Protein AF-A0AAW2KG41-F1 (afdb_monomer_lite)

Secondary structure (DSSP, 8-state):
-----PPPPP-TTHHHHHHHHHHHHHHHHHHHHHHHHHHHHS---PPEEEEEEEEEEEEEEETTEEEEEEEEEEEEE--SSS-EEE--EEEEEEETTEEEEEEEE--EEE-TT-EEEEEEEEEEEEEESS-------------

Organism: NCBI:txid2727405

pLDDT: mean 85.64, std 14.44, range [46.31, 98.25]

Structure (mmCIF, N/CA/C/O backbone):
data_AF-A0AAW2KG41-F1
#
_entry.id   AF-A0AAW2KG41-F1
#
loop_
_atom_site.group_PDB
_atom_site.id
_atom_site.type_symbol
_atom_site.label_atom_id
_atom_site.label_alt_id
_atom_site.label_comp_id
_atom_site.label_asym_id
_atom_site.label_entity_id
_atom_site.label_seq_id
_atom_site.pdbx_PDB_ins_code
_atom_site.Cartn_x
_atom_site.Cartn_y
_atom_site.Cartn_z
_atom_site.occupancy
_atom_site.B_iso_or_equiv
_atom_site.auth_seq_id
_atom_site.auth_comp_id
_atom_site.auth_asym_id
_atom_site.auth_atom_id
_atom_site.pdbx_PDB_model_num
ATOM 1 N N . MET A 1 1 ? -53.514 10.999 82.046 1.00 46.31 1 MET A N 1
ATOM 2 C CA . MET A 1 1 ? -52.324 10.253 81.576 1.00 46.31 1 MET A CA 1
ATOM 3 C C . MET A 1 1 ? -52.419 10.111 80.059 1.00 46.31 1 MET A C 1
ATOM 5 O O . MET A 1 1 ? -53.256 9.351 79.601 1.00 46.31 1 MET A O 1
ATOM 9 N N . GLY A 1 2 ? -51.645 10.858 79.272 1.00 49.00 2 GLY A N 1
ATOM 10 C CA . GLY A 1 2 ? -51.648 10.724 77.810 1.00 49.00 2 GLY A CA 1
ATOM 11 C C . GLY A 1 2 ? -50.255 11.006 77.266 1.00 49.00 2 GLY A C 1
ATOM 12 O O . GLY A 1 2 ? -49.802 12.142 77.330 1.00 49.00 2 GLY A O 1
ATOM 13 N N . LYS A 1 3 ? -49.549 9.968 76.805 1.00 49.34 3 LYS A N 1
ATOM 14 C CA . LYS A 1 3 ? -48.240 10.106 76.153 1.00 49.34 3 LYS A CA 1
ATOM 15 C C . LYS A 1 3 ? -48.464 10.183 74.646 1.00 49.34 3 LYS A C 1
ATOM 17 O O . LYS A 1 3 ? -48.954 9.233 74.044 1.00 49.34 3 LYS A O 1
ATOM 22 N N . SER A 1 4 ? -48.121 11.319 74.054 1.00 51.41 4 SER A N 1
ATOM 23 C CA . SER A 1 4 ? -48.089 11.518 72.610 1.00 51.41 4 SER A CA 1
ATOM 24 C C . SER A 1 4 ? -46.875 10.801 72.014 1.00 51.41 4 SER A C 1
ATOM 26 O O . SER A 1 4 ? -45.728 11.066 72.373 1.00 51.41 4 SER A O 1
ATOM 28 N N . HIS A 1 5 ? -47.126 9.872 71.092 1.00 58.38 5 HIS A N 1
ATOM 29 C CA . HIS A 1 5 ? -46.087 9.246 70.280 1.00 58.38 5 HIS A CA 1
ATOM 30 C C . HIS A 1 5 ? -45.866 10.075 69.013 1.00 58.38 5 HIS A C 1
ATOM 32 O O . HIS A 1 5 ? -46.739 10.153 68.152 1.00 58.38 5 HIS A O 1
ATOM 38 N N . HIS A 1 6 ? -44.685 10.679 68.884 1.00 63.56 6 HIS A N 1
ATOM 39 C CA . HIS A 1 6 ? -44.243 11.252 67.615 1.00 63.56 6 HIS A CA 1
ATOM 40 C C . HIS A 1 6 ? -43.699 10.151 66.693 1.00 63.56 6 HIS A C 1
ATOM 42 O O . HIS A 1 6 ? -42.845 9.369 67.125 1.00 63.56 6 HIS A O 1
ATOM 48 N N . PRO A 1 7 ? -44.123 10.092 65.416 1.00 61.81 7 PRO A N 1
ATOM 49 C CA . PRO A 1 7 ? -43.549 9.161 64.461 1.00 61.81 7 PRO A CA 1
ATOM 50 C C . PRO A 1 7 ? -42.164 9.669 64.043 1.00 61.81 7 PRO A C 1
ATOM 52 O O . PRO A 1 7 ? -42.008 10.802 63.583 1.00 61.81 7 PRO A O 1
ATOM 55 N N . ARG A 1 8 ? -41.132 8.833 64.196 1.00 59.84 8 ARG A N 1
ATOM 56 C CA . ARG A 1 8 ? -39.812 9.113 63.619 1.00 59.84 8 ARG A CA 1
ATOM 57 C C . ARG A 1 8 ? -39.909 8.985 62.100 1.00 59.84 8 ARG A C 1
ATOM 59 O O . ARG A 1 8 ? -40.177 7.905 61.583 1.00 59.84 8 ARG A O 1
ATOM 66 N N . LYS A 1 9 ? -39.677 10.092 61.392 1.00 57.34 9 LYS A N 1
ATOM 67 C CA . LYS A 1 9 ? -39.534 10.114 59.931 1.00 57.34 9 LYS A CA 1
ATOM 68 C C . LYS A 1 9 ? -38.325 9.249 59.530 1.00 57.34 9 LYS A C 1
ATOM 70 O O . LYS A 1 9 ? -37.249 9.453 60.096 1.00 57.34 9 LYS A O 1
ATOM 75 N N . PRO A 1 10 ? -38.462 8.305 58.583 1.00 60.53 10 PRO A N 1
ATOM 76 C CA . PRO A 1 10 ? -37.326 7.523 58.115 1.00 60.53 10 PRO A CA 1
ATOM 77 C C . PRO A 1 10 ? -36.366 8.415 57.307 1.00 60.53 10 PRO A C 1
ATOM 79 O O . PRO A 1 10 ? -36.809 9.369 56.662 1.00 60.53 10 PRO A O 1
ATOM 82 N N . PRO A 1 11 ? -35.052 8.137 57.324 1.00 57.38 11 PRO A N 1
ATOM 83 C CA . PRO A 1 11 ? -34.072 8.934 56.599 1.00 57.38 11 PRO A CA 1
ATOM 84 C C . PRO A 1 11 ? -34.164 8.641 55.094 1.00 57.38 11 PRO A C 1
ATOM 86 O O . PRO A 1 11 ? -33.618 7.660 54.598 1.00 57.38 11 PRO A O 1
ATOM 89 N N . THR A 1 12 ? -34.837 9.511 54.347 1.00 56.28 12 THR A N 1
ATOM 90 C CA . THR A 1 12 ? -35.101 9.374 52.900 1.00 56.28 12 THR A CA 1
ATOM 91 C C . THR A 1 12 ? -33.956 9.839 51.980 1.00 56.28 12 THR A C 1
ATOM 93 O O . THR A 1 12 ? -34.154 10.007 50.781 1.00 56.28 12 THR A O 1
ATOM 96 N N . GLY A 1 13 ? -32.741 10.047 52.505 1.00 56.16 13 GLY A N 1
ATOM 97 C CA . GLY A 1 13 ? -31.627 10.651 51.750 1.00 56.16 13 GLY A CA 1
ATOM 98 C C . GLY A 1 13 ? -30.520 9.703 51.266 1.00 56.16 13 GLY A C 1
ATOM 99 O O . GLY A 1 13 ? -29.754 10.070 50.382 1.00 56.16 13 GLY A O 1
ATOM 100 N N . ARG A 1 14 ? -30.398 8.490 51.825 1.00 59.25 14 ARG A N 1
ATOM 101 C CA . ARG A 1 14 ? -29.221 7.615 51.607 1.00 59.25 14 ARG A CA 1
ATOM 102 C C . ARG A 1 14 ? -29.334 6.669 50.405 1.00 59.25 14 ARG A C 1
ATOM 104 O O . ARG A 1 14 ? -28.328 6.375 49.768 1.00 59.25 14 ARG A O 1
ATOM 111 N N . THR A 1 15 ? -30.539 6.200 50.088 1.00 62.19 15 THR A N 1
ATOM 112 C CA . THR A 1 15 ? -30.786 5.223 49.011 1.00 62.19 15 THR A CA 1
ATOM 113 C C . THR A 1 15 ? -30.651 5.838 47.620 1.00 62.19 15 THR A C 1
ATOM 115 O O . THR A 1 15 ? -30.090 5.206 46.730 1.00 62.19 15 THR A O 1
ATOM 118 N N . ASN A 1 16 ? -31.077 7.093 47.450 1.00 69.31 16 ASN A N 1
ATOM 119 C CA . ASN A 1 16 ? -30.930 7.828 46.192 1.00 69.31 16 ASN A CA 1
ATOM 120 C C . ASN A 1 16 ? -29.452 8.052 45.834 1.00 69.31 16 ASN A C 1
ATOM 122 O O . ASN A 1 16 ? -29.052 7.804 44.703 1.00 69.31 16 ASN A O 1
ATOM 126 N N . LEU A 1 17 ? -28.614 8.423 46.811 1.00 76.12 17 LEU A N 1
ATOM 127 C CA . LEU A 1 17 ? -27.176 8.607 46.589 1.00 76.12 17 LEU A CA 1
ATOM 128 C C . LEU A 1 17 ? -26.477 7.284 46.232 1.00 76.12 17 LEU A C 1
ATOM 130 O O . LEU A 1 17 ? -25.681 7.243 45.298 1.00 76.12 17 LEU A O 1
ATOM 134 N N . ALA A 1 18 ? -26.808 6.195 46.933 1.00 81.25 18 ALA A N 1
ATOM 135 C CA . ALA A 1 18 ? -26.262 4.871 46.637 1.00 81.25 18 ALA A CA 1
ATOM 136 C C . ALA A 1 18 ? -26.669 4.381 45.235 1.00 81.25 18 ALA A C 1
ATOM 138 O O . ALA A 1 18 ? -25.824 3.889 44.490 1.00 81.25 18 ALA A O 1
ATOM 139 N N . SER A 1 19 ? -27.931 4.583 44.842 1.00 87.75 19 SER A N 1
ATOM 140 C CA . SER A 1 19 ? -28.415 4.253 43.496 1.00 87.75 19 SER A CA 1
ATOM 141 C C . SER A 1 19 ? -27.692 5.054 42.409 1.00 87.75 19 SER A C 1
ATOM 143 O O . SER A 1 19 ? -27.325 4.493 41.378 1.00 87.75 19 SER A O 1
ATOM 145 N N . CYS A 1 20 ? -27.435 6.346 42.638 1.00 89.06 20 CYS A N 1
ATOM 146 C CA . CYS A 1 20 ? -26.689 7.189 41.701 1.00 89.06 20 CYS A CA 1
ATOM 147 C C . CYS A 1 20 ? -25.236 6.725 41.528 1.00 89.06 20 CYS A C 1
ATOM 149 O O . CYS A 1 20 ? -24.728 6.705 40.407 1.00 89.06 20 CYS A O 1
ATOM 151 N N . ILE A 1 21 ? -24.572 6.318 42.614 1.00 92.50 21 ILE A N 1
ATOM 152 C CA . ILE A 1 21 ? -23.199 5.799 42.555 1.00 92.50 21 ILE A CA 1
ATOM 153 C C . ILE A 1 21 ? -23.161 4.502 41.740 1.00 92.50 21 ILE A C 1
ATOM 155 O O . ILE A 1 21 ? -22.347 4.387 40.826 1.00 92.50 21 ILE A O 1
ATOM 159 N N . VAL A 1 22 ? -24.071 3.559 42.006 1.00 94.69 22 VAL A N 1
ATOM 160 C CA . VAL A 1 22 ? -24.141 2.284 41.267 1.00 94.69 22 VAL A CA 1
ATOM 161 C C . VAL A 1 22 ? -24.410 2.519 39.778 1.00 94.69 22 VAL A C 1
ATOM 163 O O . VAL A 1 22 ? -23.717 1.950 38.936 1.00 94.69 22 VAL A O 1
ATOM 166 N N . ALA A 1 23 ? -25.357 3.401 39.442 1.00 94.56 23 ALA A N 1
ATOM 167 C CA . ALA A 1 23 ? -25.651 3.753 38.054 1.00 94.56 23 ALA A CA 1
ATOM 168 C C . ALA A 1 23 ? -24.440 4.388 37.350 1.00 94.56 23 ALA A C 1
ATOM 170 O 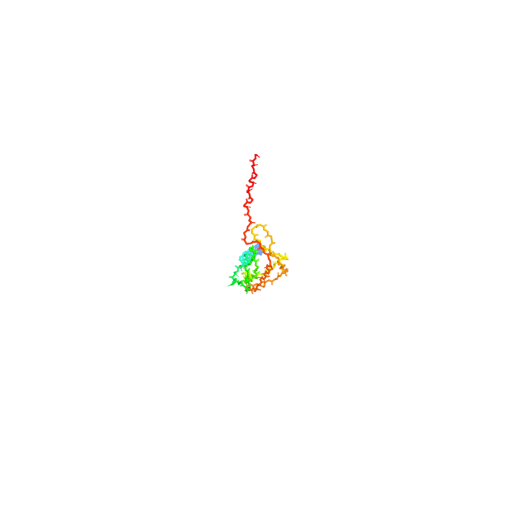O . ALA A 1 23 ? -24.128 4.037 36.213 1.00 94.56 23 ALA A O 1
ATOM 171 N N . THR A 1 24 ? -23.719 5.275 38.039 1.00 95.62 24 THR A N 1
ATOM 172 C CA . THR A 1 24 ? -22.516 5.920 37.496 1.00 95.62 24 THR A CA 1
ATOM 173 C C . THR A 1 24 ? -21.414 4.896 37.233 1.00 95.62 24 THR A C 1
ATOM 175 O O . THR A 1 24 ? -20.847 4.879 36.143 1.00 95.62 24 THR A O 1
ATOM 178 N N . VAL A 1 25 ? -21.137 4.001 38.187 1.00 96.56 25 VAL A N 1
ATOM 179 C CA . VAL A 1 25 ? -20.132 2.937 38.020 1.00 96.56 25 VAL A CA 1
ATOM 180 C C . VAL A 1 25 ? -20.489 2.029 36.843 1.00 96.56 25 VAL A C 1
ATOM 182 O O . VAL A 1 25 ? -19.620 1.709 36.034 1.00 96.56 25 VAL A O 1
ATOM 185 N N . PHE A 1 26 ? -21.764 1.661 36.703 1.00 97.00 26 PHE A N 1
ATOM 186 C CA . PHE A 1 26 ? -22.227 0.838 35.589 1.00 97.00 26 PHE A CA 1
ATOM 187 C C . PHE A 1 26 ? -22.036 1.529 34.229 1.00 97.00 26 PHE A C 1
ATOM 189 O O . PHE A 1 26 ? -21.516 0.917 33.297 1.00 97.00 26 PHE A O 1
ATOM 196 N N . LEU A 1 27 ? -22.386 2.815 34.114 1.00 97.69 27 LEU A N 1
ATOM 197 C CA . LEU A 1 27 ? -22.179 3.576 32.877 1.00 97.69 27 LEU A CA 1
ATOM 198 C C . LEU A 1 27 ? -20.693 3.737 32.539 1.00 97.69 27 LEU A C 1
ATOM 200 O O . LEU A 1 27 ? -20.313 3.574 31.380 1.00 97.69 27 LEU A O 1
ATOM 204 N N . VAL A 1 28 ? -19.845 3.998 33.538 1.00 97.94 28 VAL A N 1
ATOM 205 C CA . VAL A 1 28 ? -18.386 4.064 33.353 1.00 97.94 28 VAL A CA 1
ATOM 206 C C . VAL A 1 28 ? -17.844 2.722 32.865 1.00 97.94 28 VAL A C 1
ATOM 208 O O . VAL A 1 28 ? -17.047 2.688 31.931 1.00 97.94 28 VAL A O 1
ATOM 211 N N . PHE A 1 29 ? -18.305 1.611 33.438 1.00 98.00 29 PHE A N 1
ATOM 212 C CA . PHE A 1 29 ? -17.912 0.274 33.003 1.00 98.00 29 PHE A CA 1
ATOM 213 C C . PHE A 1 29 ? -18.296 -0.001 31.540 1.00 98.00 29 PHE A C 1
ATOM 215 O O . PHE A 1 29 ? -17.453 -0.449 30.761 1.00 98.00 29 PHE A O 1
ATOM 222 N N . LEU A 1 30 ? -19.528 0.333 31.134 1.00 98.25 30 LEU A N 1
ATOM 223 C CA . LEU A 1 30 ? -19.961 0.209 29.736 1.00 98.25 30 LEU A CA 1
ATOM 224 C C . LEU A 1 30 ? -19.128 1.078 28.792 1.00 98.25 30 LEU A C 1
ATOM 226 O O . LEU A 1 30 ? -18.758 0.628 27.707 1.00 98.25 30 LEU A O 1
ATOM 230 N N . LEU A 1 31 ? -18.799 2.301 29.209 1.00 98.25 31 LEU A N 1
ATOM 231 C CA . LEU A 1 31 ? -17.960 3.207 28.433 1.00 98.25 31 LEU A CA 1
ATOM 232 C C . LEU A 1 31 ? -16.544 2.642 28.260 1.00 98.25 31 LEU A C 1
ATOM 234 O O . LEU A 1 31 ? -16.022 2.652 27.148 1.00 98.25 31 LEU A O 1
ATOM 238 N N . ILE A 1 32 ? -15.946 2.086 29.318 1.00 98.25 32 ILE A N 1
ATOM 239 C CA . ILE A 1 32 ? -14.631 1.431 29.245 1.00 98.25 32 ILE A CA 1
ATOM 240 C C . ILE A 1 32 ? -14.670 0.249 28.270 1.00 98.25 32 ILE A C 1
ATOM 242 O O . ILE A 1 32 ? -13.794 0.145 27.411 1.00 98.25 32 ILE A O 1
ATOM 246 N N . ILE A 1 33 ? -15.691 -0.611 28.346 1.00 98.19 33 ILE A N 1
ATOM 247 C CA . ILE A 1 33 ? -15.852 -1.727 27.400 1.00 98.19 33 ILE A CA 1
ATOM 248 C C . ILE A 1 33 ? -15.971 -1.204 25.968 1.00 98.19 33 ILE A C 1
ATOM 250 O O . ILE A 1 33 ? -15.277 -1.700 25.080 1.00 98.19 33 ILE A O 1
ATOM 254 N N . ALA A 1 34 ? -16.813 -0.196 25.736 1.00 97.81 34 ALA A N 1
ATOM 255 C CA . ALA A 1 34 ? -16.998 0.389 24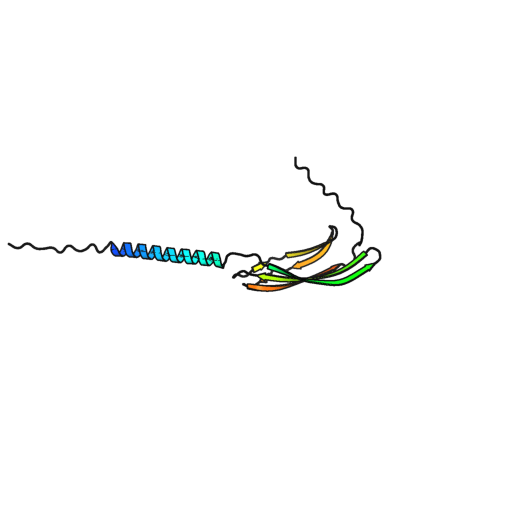.414 1.00 97.81 34 ALA A CA 1
ATOM 256 C C . ALA A 1 34 ? -15.682 0.949 23.852 1.00 97.81 34 ALA A C 1
ATOM 258 O O . ALA A 1 34 ? -15.372 0.714 22.684 1.00 97.81 34 ALA A O 1
ATOM 259 N N . LEU A 1 35 ? -14.872 1.615 24.682 1.00 97.62 35 LEU A N 1
ATOM 260 C CA . LEU A 1 35 ? -13.547 2.100 24.292 1.00 97.62 35 LEU A CA 1
ATOM 261 C C . LEU A 1 35 ? -12.594 0.952 23.944 1.00 97.62 35 LEU A C 1
ATOM 263 O O . LEU A 1 35 ? -11.937 1.005 22.906 1.00 97.62 35 LEU A O 1
ATOM 267 N N . ILE A 1 36 ? -12.535 -0.104 24.762 1.00 97.69 36 ILE A N 1
ATOM 268 C CA . ILE A 1 36 ? -11.693 -1.279 24.483 1.00 97.69 36 ILE A CA 1
ATOM 269 C C . ILE A 1 36 ? -12.099 -1.916 23.148 1.00 97.69 36 ILE A C 1
ATOM 271 O O . ILE A 1 36 ? -11.245 -2.189 22.303 1.00 97.69 36 ILE A O 1
ATOM 275 N N . VAL A 1 37 ? -13.397 -2.119 22.916 1.00 97.19 37 VAL A N 1
ATOM 276 C CA . VAL A 1 37 ? -13.915 -2.670 21.653 1.00 97.19 37 VAL A CA 1
ATOM 277 C C . VAL A 1 37 ? -13.573 -1.755 20.475 1.00 97.19 37 VAL A C 1
ATOM 279 O O . VAL A 1 37 ? -13.096 -2.225 19.443 1.00 97.19 37 VAL A O 1
ATOM 282 N N . TYR A 1 38 ? -13.743 -0.444 20.632 1.00 95.94 38 TYR A N 1
ATOM 283 C CA . TYR A 1 38 ? -13.392 0.525 19.599 1.00 95.94 38 TYR A CA 1
ATOM 284 C C . TYR A 1 38 ? -11.905 0.438 19.223 1.00 95.94 38 TYR A C 1
ATOM 286 O O . TYR A 1 38 ? -11.574 0.234 18.054 1.00 95.94 38 TYR A O 1
ATOM 294 N N . PHE A 1 39 ? -10.999 0.497 20.201 1.00 95.19 39 PHE A N 1
ATOM 295 C CA . PHE A 1 39 ? -9.558 0.443 19.938 1.00 95.19 39 PHE A CA 1
ATOM 296 C C . PHE A 1 39 ? -9.078 -0.923 19.439 1.00 95.19 39 PHE A C 1
ATOM 298 O O . PHE A 1 39 ? -8.124 -0.989 18.665 1.00 95.19 39 PHE A O 1
ATOM 305 N N . THR A 1 40 ? -9.730 -2.017 19.836 1.00 94.19 40 THR A N 1
ATOM 306 C CA . THR A 1 40 ? -9.379 -3.360 19.345 1.00 94.19 40 THR A CA 1
ATOM 307 C C . THR A 1 40 ? -9.820 -3.577 17.898 1.00 94.19 40 THR A C 1
ATOM 309 O O . THR A 1 40 ? -9.064 -4.164 17.122 1.00 94.19 40 THR A O 1
ATOM 312 N N . ILE A 1 41 ? -10.990 -3.066 17.498 1.00 93.06 41 ILE A N 1
ATOM 313 C CA . ILE A 1 41 ? -11.492 -3.170 16.118 1.00 93.06 41 ILE A CA 1
ATOM 314 C C . ILE A 1 41 ? -10.745 -2.222 15.171 1.00 93.06 41 ILE A C 1
ATOM 316 O O . ILE A 1 41 ? -10.395 -2.621 14.058 1.00 93.06 41 ILE A O 1
ATOM 320 N N . PHE A 1 42 ? -10.496 -0.982 15.597 1.00 94.38 42 PHE A N 1
ATOM 321 C CA . PHE A 1 42 ? -9.825 0.044 14.790 1.00 94.38 42 PHE A CA 1
ATOM 322 C C . PHE A 1 42 ? -8.305 0.062 14.961 1.00 94.38 42 PHE A C 1
ATOM 324 O O . PHE A 1 42 ? -7.656 1.018 14.540 1.00 94.38 42 PHE A O 1
ATOM 331 N N . LYS A 1 43 ? -7.722 -0.993 15.540 1.00 92.81 43 LYS A N 1
ATOM 332 C CA . LYS A 1 43 ? -6.270 -1.147 15.626 1.00 92.81 43 LYS A CA 1
ATOM 333 C C . LYS A 1 43 ? -5.662 -1.054 14.215 1.00 92.81 43 LYS A C 1
ATOM 335 O O . LYS A 1 43 ? -5.970 -1.923 13.392 1.00 92.81 43 LYS A O 1
ATOM 340 N N . PRO A 1 44 ? -4.810 -0.049 13.933 1.00 92.56 44 PRO A N 1
ATOM 341 C CA . PRO A 1 44 ? -4.190 0.098 12.624 1.00 92.56 44 PRO A CA 1
ATOM 342 C C . PRO A 1 44 ? -3.345 -1.126 12.266 1.00 92.56 44 PRO A C 1
ATOM 344 O O . PRO A 1 44 ? -2.635 -1.683 13.106 1.00 92.56 44 PRO A O 1
ATOM 347 N N . LYS A 1 45 ? -3.443 -1.538 11.008 1.00 94.62 45 LYS A N 1
ATOM 348 C CA . LYS A 1 45 ? -2.688 -2.615 10.373 1.00 94.62 45 LYS A CA 1
ATOM 349 C C . LYS A 1 45 ? -2.054 -2.073 9.103 1.00 94.62 45 LYS A C 1
ATOM 351 O O . LYS A 1 45 ? -2.654 -1.241 8.419 1.00 94.62 45 LYS A O 1
ATOM 356 N N . ASP A 1 46 ? -0.891 -2.595 8.756 1.00 95.00 46 ASP A N 1
ATOM 357 C CA . ASP A 1 46 ? -0.226 -2.195 7.524 1.00 95.00 46 ASP A CA 1
ATOM 358 C C . ASP A 1 46 ? -0.992 -2.705 6.292 1.00 95.00 46 ASP A C 1
ATOM 360 O O . ASP A 1 46 ? -1.573 -3.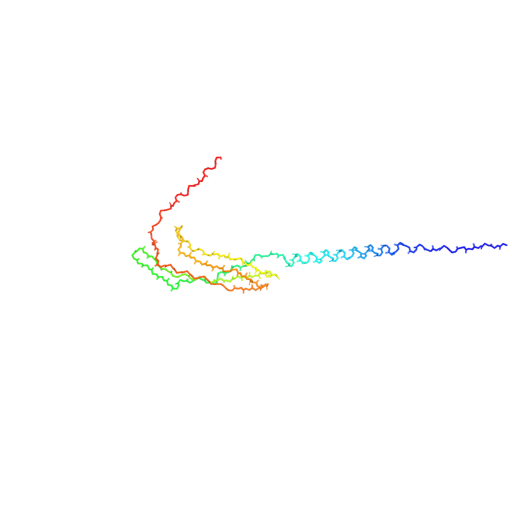801 6.325 1.00 95.00 46 ASP A O 1
ATOM 364 N N . PRO A 1 47 ? -1.035 -1.922 5.199 1.00 95.00 47 PRO A N 1
ATOM 365 C CA . PRO A 1 47 ? -1.546 -2.410 3.928 1.00 95.00 47 PRO A CA 1
ATOM 366 C C . PRO A 1 47 ? -0.675 -3.570 3.433 1.00 95.00 47 PRO A C 1
ATOM 368 O O . PRO A 1 47 ? 0.551 -3.546 3.540 1.00 95.00 47 PRO A O 1
ATOM 371 N N . VAL A 1 48 ? -1.307 -4.584 2.852 1.00 96.69 48 VAL A N 1
ATOM 372 C CA . VAL A 1 48 ? -0.597 -5.737 2.295 1.00 96.69 48 VAL A CA 1
ATOM 373 C C . VAL A 1 48 ? -0.361 -5.493 0.812 1.00 96.69 48 VAL A C 1
ATOM 375 O O . VAL A 1 48 ? -1.312 -5.364 0.042 1.00 96.69 48 VAL A O 1
ATOM 378 N N . LEU A 1 49 ? 0.909 -5.438 0.419 1.00 95.25 49 LEU A N 1
ATOM 379 C CA . LEU A 1 49 ? 1.330 -5.351 -0.975 1.00 95.25 49 LEU A CA 1
ATOM 380 C C . LEU A 1 49 ? 1.607 -6.754 -1.509 1.00 95.25 49 LEU A C 1
ATOM 382 O O . LEU A 1 49 ? 2.367 -7.517 -0.915 1.00 95.25 49 LEU A O 1
ATOM 386 N N . THR A 1 50 ? 1.004 -7.102 -2.638 1.00 97.25 50 THR A N 1
ATOM 387 C CA . THR A 1 50 ? 1.235 -8.387 -3.306 1.00 97.25 50 THR A CA 1
ATOM 388 C C . THR A 1 50 ? 1.588 -8.136 -4.755 1.00 97.25 50 THR A C 1
ATOM 390 O O . THR A 1 50 ? 0.817 -7.507 -5.470 1.00 97.25 50 THR A O 1
ATOM 393 N N . VAL A 1 51 ? 2.747 -8.630 -5.189 1.00 96.31 51 VAL A N 1
ATOM 394 C CA . VAL A 1 51 ? 3.147 -8.592 -6.598 1.00 96.31 51 VAL A CA 1
ATOM 395 C C . VAL A 1 51 ? 2.414 -9.712 -7.326 1.00 96.31 51 VAL A C 1
ATOM 397 O O . VAL A 1 51 ? 2.644 -10.887 -7.053 1.00 96.31 51 VAL A O 1
ATOM 400 N N . ASN A 1 52 ? 1.513 -9.348 -8.232 1.00 96.56 52 ASN A N 1
ATOM 401 C CA . ASN A 1 52 ? 0.707 -10.298 -8.994 1.00 96.56 52 ASN A CA 1
ATOM 402 C C . ASN A 1 52 ? 1.503 -10.875 -10.160 1.00 96.56 52 ASN A C 1
ATOM 404 O O . ASN A 1 52 ? 1.429 -12.069 -10.433 1.00 96.56 52 ASN A O 1
ATOM 408 N N . ALA A 1 53 ? 2.243 -10.017 -10.861 1.00 95.75 53 ALA A N 1
ATOM 409 C CA . ALA A 1 53 ? 3.028 -10.413 -12.015 1.00 95.75 53 ALA A CA 1
ATOM 410 C C . ALA A 1 53 ? 4.153 -9.418 -12.285 1.00 95.75 53 ALA A C 1
ATOM 412 O O . ALA A 1 53 ? 4.044 -8.219 -12.012 1.00 95.75 53 ALA A O 1
ATOM 413 N N . ILE A 1 54 ? 5.217 -9.940 -12.881 1.00 93.69 54 ILE A N 1
ATOM 414 C CA . ILE A 1 54 ? 6.299 -9.167 -13.470 1.00 93.69 54 ILE A CA 1
ATOM 415 C C . ILE A 1 54 ? 6.414 -9.616 -14.919 1.00 93.69 54 ILE A C 1
ATOM 417 O O . ILE A 1 54 ? 6.471 -10.812 -15.202 1.00 93.69 54 ILE A O 1
ATOM 421 N N . GLN A 1 55 ? 6.425 -8.657 -15.832 1.00 94.81 55 GLN A N 1
ATOM 422 C CA . GLN A 1 55 ? 6.552 -8.891 -17.259 1.00 94.81 55 GLN A CA 1
ATOM 423 C C . GLN A 1 55 ? 7.723 -8.089 -17.809 1.00 94.81 55 GLN A C 1
ATOM 425 O O . GLN A 1 55 ? 8.017 -6.985 -17.344 1.00 94.81 55 GLN A O 1
ATOM 430 N N . LEU A 1 56 ? 8.352 -8.642 -18.843 1.00 92.62 56 LEU A N 1
ATOM 431 C CA . LEU A 1 56 ? 9.393 -7.979 -19.615 1.00 92.62 56 LEU A CA 1
ATOM 432 C C . LEU A 1 56 ? 8.947 -7.921 -21.087 1.00 92.62 56 LEU A C 1
ATOM 434 O O . LEU A 1 56 ? 9.373 -8.757 -21.882 1.00 92.62 56 LEU A O 1
ATOM 438 N N . PRO A 1 57 ? 8.013 -7.016 -21.451 1.00 91.38 57 PRO A N 1
ATOM 439 C CA . PRO A 1 57 ? 7.348 -7.065 -22.756 1.00 91.38 57 PRO A CA 1
ATOM 440 C C . PRO A 1 57 ? 8.283 -6.813 -23.941 1.00 91.38 57 PRO A C 1
ATOM 442 O O . PRO A 1 57 ? 7.999 -7.250 -25.052 1.00 91.38 57 PRO A O 1
ATOM 445 N N . ALA A 1 58 ? 9.387 -6.103 -23.710 1.00 92.25 58 ALA A N 1
ATOM 446 C CA . ALA A 1 58 ? 10.410 -5.851 -24.710 1.00 92.25 58 ALA A CA 1
ATOM 447 C C . ALA A 1 58 ? 11.791 -5.998 -24.077 1.00 92.25 58 ALA A C 1
ATOM 449 O O . ALA A 1 58 ? 12.023 -5.536 -22.961 1.00 92.25 58 ALA A O 1
ATOM 450 N N . PHE A 1 59 ? 12.709 -6.622 -24.806 1.00 92.31 59 PHE A N 1
ATOM 451 C CA . PHE A 1 59 ? 14.109 -6.753 -24.433 1.00 92.31 59 PHE A CA 1
ATOM 452 C C . PHE A 1 59 ? 14.953 -6.826 -25.704 1.00 92.31 59 PHE A C 1
ATOM 454 O O . PHE A 1 59 ? 14.610 -7.550 -26.638 1.00 92.31 59 PHE A O 1
ATOM 461 N N . SER A 1 60 ? 16.062 -6.099 -25.732 1.00 91.69 60 SER A N 1
ATOM 462 C CA . SER A 1 60 ? 17.064 -6.180 -26.787 1.00 91.69 60 SER A CA 1
ATOM 463 C C . SER A 1 60 ? 18.448 -5.961 -26.193 1.00 91.69 60 SER A C 1
ATOM 465 O O . SER A 1 60 ? 18.632 -5.128 -25.309 1.00 91.69 60 SER A O 1
ATOM 467 N N . ALA A 1 61 ? 19.432 -6.698 -26.694 1.00 91.12 61 ALA A N 1
ATOM 468 C CA . ALA A 1 61 ? 20.829 -6.536 -26.325 1.00 91.12 61 ALA A CA 1
ATOM 469 C C . ALA A 1 61 ? 21.677 -6.480 -27.598 1.00 91.12 61 ALA A C 1
ATOM 471 O O . ALA A 1 61 ? 21.688 -7.425 -28.385 1.00 91.12 61 ALA A O 1
ATOM 472 N N . ALA A 1 62 ? 22.375 -5.367 -27.806 1.00 90.19 62 ALA A N 1
ATOM 473 C CA . ALA A 1 62 ? 23.251 -5.157 -28.953 1.00 90.19 62 ALA A CA 1
ATOM 474 C C . ALA A 1 62 ? 24.384 -4.197 -28.580 1.00 90.19 62 ALA A C 1
ATOM 476 O O . ALA A 1 62 ? 24.192 -3.279 -27.782 1.00 90.19 62 ALA A O 1
ATOM 477 N N . ASN A 1 63 ? 25.569 -4.384 -29.169 1.00 89.00 63 ASN A N 1
ATOM 478 C CA . ASN A 1 63 ? 26.708 -3.467 -29.017 1.00 89.00 63 ASN A CA 1
ATOM 479 C C . ASN A 1 63 ? 27.049 -3.144 -27.545 1.00 89.00 63 ASN A C 1
ATOM 481 O O . ASN A 1 63 ? 27.239 -1.985 -27.187 1.00 89.00 63 ASN A O 1
ATOM 485 N N . SER A 1 64 ? 27.070 -4.161 -26.673 1.00 87.25 64 SER A N 1
ATOM 486 C CA . SER A 1 64 ? 27.308 -4.019 -25.220 1.00 87.25 64 SER A CA 1
ATOM 487 C C . SER A 1 64 ? 26.307 -3.127 -24.477 1.00 87.25 64 SER A C 1
ATOM 489 O O . SER A 1 64 ? 26.551 -2.733 -23.336 1.00 87.25 64 SER A O 1
ATOM 491 N N . THR A 1 65 ? 25.169 -2.836 -25.097 1.00 87.69 65 THR A N 1
ATOM 492 C CA . THR A 1 65 ? 24.044 -2.130 -24.493 1.00 87.69 65 THR A CA 1
ATOM 493 C C . THR A 1 65 ? 22.821 -3.025 -24.459 1.00 87.69 65 THR A C 1
ATOM 495 O O . THR A 1 65 ? 22.659 -3.926 -25.283 1.00 87.69 65 THR A O 1
ATOM 498 N N . VAL A 1 66 ? 21.963 -2.777 -23.485 1.00 89.06 66 VAL A N 1
ATOM 499 C CA . VAL A 1 66 ? 20.685 -3.451 -23.330 1.00 89.06 66 VAL A CA 1
ATOM 500 C C . VAL A 1 66 ? 19.597 -2.387 -23.299 1.00 89.06 66 VAL A C 1
ATOM 502 O O . VAL A 1 66 ? 19.801 -1.273 -22.816 1.00 89.06 66 VAL A O 1
ATOM 505 N N . SER A 1 67 ? 18.440 -2.727 -23.838 1.00 90.62 67 SER A N 1
ATOM 506 C CA . SER A 1 67 ? 17.207 -1.969 -23.716 1.00 90.62 67 SER A CA 1
ATOM 507 C C . SER A 1 67 ? 16.100 -2.929 -23.312 1.00 90.62 67 SER A C 1
ATOM 509 O O . SER A 1 67 ? 16.066 -4.080 -23.750 1.00 90.62 67 SER A O 1
ATOM 511 N N . PHE A 1 68 ? 15.218 -2.500 -22.420 1.00 90.31 68 PHE A N 1
ATOM 512 C CA . PHE A 1 68 ? 14.095 -3.326 -21.998 1.00 90.31 68 PHE A CA 1
ATOM 513 C C . PHE A 1 68 ? 12.914 -2.480 -21.550 1.00 90.31 68 PHE A C 1
ATOM 515 O O . PHE A 1 68 ? 13.065 -1.357 -21.071 1.00 90.31 68 PHE A O 1
ATOM 522 N N . THR A 1 69 ? 11.728 -3.060 -21.645 1.00 92.19 69 THR A N 1
ATOM 523 C CA . THR A 1 69 ? 10.529 -2.578 -20.969 1.00 92.19 69 THR A CA 1
ATOM 524 C C . THR A 1 69 ? 10.193 -3.557 -19.859 1.00 92.19 69 THR A C 1
ATOM 526 O O . THR A 1 69 ? 10.192 -4.766 -20.071 1.00 92.19 69 THR A O 1
ATOM 529 N N . PHE A 1 70 ? 9.910 -3.034 -18.675 1.00 91.12 70 PHE A N 1
ATOM 530 C CA . PHE A 1 70 ? 9.574 -3.789 -17.478 1.00 91.12 70 PHE A CA 1
ATOM 531 C C . PHE A 1 70 ? 8.213 -3.327 -16.967 1.00 91.12 70 PHE A C 1
ATOM 533 O O . PHE A 1 70 ? 8.034 -2.136 -16.725 1.00 91.12 70 PHE A O 1
ATOM 540 N N . SER A 1 71 ? 7.278 -4.255 -16.781 1.00 93.94 71 SER A N 1
ATOM 541 C CA . SER A 1 71 ? 5.944 -3.986 -16.237 1.00 93.94 71 SER A CA 1
ATOM 542 C C . SER A 1 71 ? 5.711 -4.825 -14.985 1.00 93.94 71 SER A C 1
ATOM 544 O O . SER A 1 71 ? 5.758 -6.052 -15.031 1.00 93.94 71 SER A O 1
ATOM 546 N N . GLN A 1 72 ? 5.435 -4.168 -13.865 1.00 94.62 72 GLN A N 1
ATOM 547 C CA . GLN A 1 72 ? 5.078 -4.793 -12.599 1.00 94.62 72 GLN A CA 1
ATOM 548 C C . GLN A 1 72 ? 3.609 -4.526 -12.286 1.00 94.62 72 GLN A C 1
ATOM 550 O O . GLN A 1 72 ? 3.142 -3.392 -12.372 1.00 94.62 72 GLN A O 1
ATOM 555 N N . TYR A 1 73 ? 2.903 -5.568 -11.868 1.00 95.81 73 TYR A N 1
ATOM 556 C CA . TYR A 1 73 ? 1.508 -5.504 -11.456 1.00 95.81 73 TYR A CA 1
ATOM 557 C C . TYR A 1 73 ? 1.403 -5.879 -9.982 1.00 95.81 73 TYR A C 1
ATOM 559 O O . TYR A 1 73 ? 1.924 -6.918 -9.568 1.00 95.81 73 TYR A O 1
ATOM 567 N N . VAL A 1 74 ? 0.765 -5.019 -9.192 1.00 95.94 74 VAL A N 1
ATOM 568 C CA . VAL A 1 74 ? 0.691 -5.124 -7.732 1.00 95.94 74 VAL A CA 1
ATOM 569 C C . VAL A 1 74 ? -0.736 -4.874 -7.266 1.00 95.94 74 VAL A C 1
ATOM 571 O O . VAL A 1 74 ? -1.426 -3.982 -7.756 1.00 95.94 74 VAL A O 1
ATOM 574 N N . THR A 1 75 ? -1.166 -5.614 -6.256 1.00 96.88 75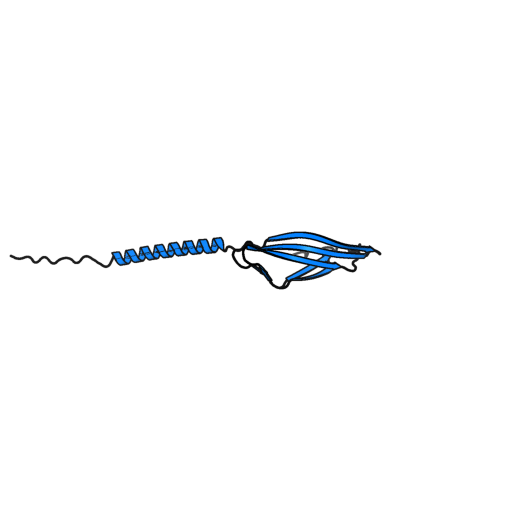 THR A N 1
ATOM 575 C CA . THR A 1 75 ? -2.381 -5.336 -5.500 1.00 96.88 75 THR A CA 1
ATOM 576 C C . THR A 1 75 ? -2.027 -4.815 -4.123 1.00 96.88 75 THR A C 1
ATOM 578 O O . THR A 1 75 ? -1.203 -5.401 -3.421 1.00 96.88 75 THR A O 1
ATOM 581 N N . VAL A 1 76 ? -2.690 -3.733 -3.730 1.00 96.69 76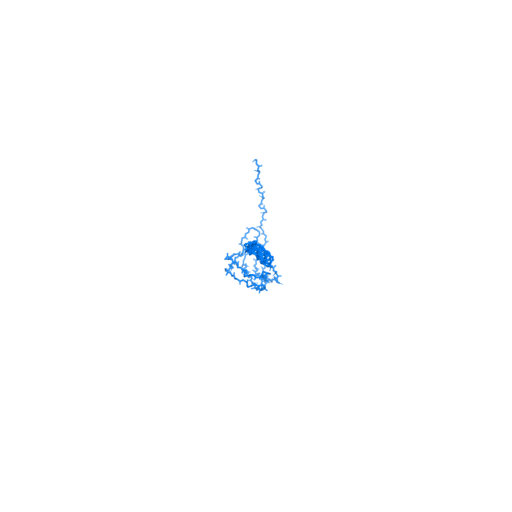 VAL A N 1
ATOM 582 C CA . VAL A 1 76 ? -2.606 -3.132 -2.402 1.00 96.69 76 VAL A CA 1
ATOM 583 C C . VAL A 1 76 ? -3.903 -3.433 -1.671 1.00 96.69 76 VAL A C 1
ATOM 585 O O . VAL A 1 76 ? -4.961 -2.920 -2.034 1.00 96.69 76 VAL A O 1
ATOM 588 N N . ASN A 1 77 ? -3.842 -4.287 -0.658 1.00 97.69 77 ASN A N 1
ATOM 589 C CA . ASN A 1 77 ? -4.986 -4.642 0.170 1.00 97.69 77 ASN A CA 1
ATOM 590 C C . ASN A 1 77 ? -4.986 -3.816 1.460 1.00 97.69 77 ASN A C 1
ATOM 592 O O . ASN A 1 77 ? -3.996 -3.816 2.191 1.00 97.69 77 ASN A O 1
ATOM 596 N N . ASN A 1 78 ? -6.101 -3.152 1.761 1.00 97.88 78 ASN A N 1
ATOM 597 C CA . ASN A 1 78 ? -6.315 -2.458 3.026 1.00 97.88 78 ASN A CA 1
ATOM 598 C C . ASN A 1 78 ? -7.093 -3.362 4.003 1.00 97.88 78 ASN A C 1
ATOM 600 O O . ASN A 1 78 ? -8.322 -3.418 3.925 1.00 97.88 78 ASN A O 1
ATOM 604 N N . PRO A 1 79 ? -6.431 -4.030 4.967 1.00 97.00 79 PRO A N 1
ATOM 605 C CA . PRO A 1 79 ? -7.115 -4.883 5.940 1.00 97.00 79 PRO A CA 1
ATOM 606 C C . PRO A 1 79 ? -7.833 -4.090 7.047 1.00 97.00 79 PRO A C 1
ATOM 608 O O . PRO A 1 79 ? -8.470 -4.694 7.917 1.00 97.00 79 PRO A O 1
ATOM 611 N N . ASN A 1 80 ? -7.708 -2.759 7.069 1.00 96.94 80 ASN A N 1
ATOM 612 C CA . ASN A 1 80 ? -8.301 -1.918 8.102 1.00 96.94 80 ASN A CA 1
ATOM 613 C C . ASN A 1 80 ? -9.796 -1.702 7.877 1.00 96.94 80 ASN A C 1
ATOM 615 O O . ASN A 1 80 ? -10.298 -1.711 6.754 1.00 96.94 80 ASN A O 1
ATOM 619 N N . ARG A 1 81 ? -10.505 -1.427 8.976 1.00 94.94 81 ARG A N 1
ATOM 620 C CA . ARG A 1 81 ? -11.917 -1.005 8.966 1.00 94.94 81 ARG A CA 1
ATOM 621 C C . ARG A 1 81 ? -12.095 0.492 8.682 1.00 94.94 81 ARG A C 1
ATOM 623 O O . ARG A 1 81 ? -13.223 0.959 8.583 1.00 94.94 81 ARG A O 1
ATOM 630 N N . ALA A 1 82 ? -10.990 1.217 8.529 1.00 95.25 82 ALA A N 1
ATOM 631 C CA . ALA A 1 82 ? -10.941 2.614 8.124 1.00 95.25 82 ALA A CA 1
ATOM 632 C C . ALA A 1 82 ? -10.286 2.756 6.740 1.00 95.25 82 ALA A C 1
ATOM 634 O O . ALA A 1 82 ? -9.640 1.832 6.237 1.00 95.25 82 ALA A O 1
ATOM 635 N N . VAL A 1 83 ? -10.461 3.926 6.127 1.00 96.00 83 VAL A N 1
ATOM 636 C CA . VAL A 1 83 ? -9.842 4.266 4.840 1.00 96.00 83 VAL A CA 1
ATOM 637 C C . VAL A 1 83 ? -8.326 4.357 5.008 1.00 96.00 83 VAL A C 1
ATOM 639 O O . VAL A 1 83 ? -7.842 5.060 5.891 1.00 96.00 83 VAL A O 1
ATOM 642 N N . PHE A 1 84 ? -7.585 3.672 4.142 1.00 95.56 84 PHE A N 1
ATOM 643 C CA . PHE A 1 84 ? -6.143 3.837 4.002 1.00 95.56 84 PHE A CA 1
ATOM 644 C C . PHE A 1 84 ? -5.865 4.943 2.986 1.00 95.56 84 PHE A C 1
ATOM 646 O O . PHE A 1 84 ? -6.453 4.949 1.906 1.00 95.56 84 PHE A O 1
ATOM 653 N N . THR A 1 85 ? -4.976 5.874 3.309 1.00 95.00 85 THR A N 1
ATOM 654 C CA . THR A 1 85 ? -4.581 6.960 2.407 1.00 95.00 85 THR A CA 1
ATOM 655 C C . THR A 1 85 ? -3.072 6.978 2.256 1.00 95.00 85 THR A C 1
ATOM 657 O O . THR A 1 85 ? -2.369 6.901 3.262 1.00 95.00 85 THR A O 1
ATOM 660 N N . HIS A 1 86 ? -2.581 7.125 1.030 1.00 92.44 86 HIS A N 1
ATOM 661 C CA . HIS A 1 86 ? -1.160 7.323 0.761 1.00 92.44 86 HIS A CA 1
ATOM 662 C C . HIS A 1 86 ? -0.925 8.693 0.129 1.00 92.44 86 HIS A C 1
ATOM 664 O O . HIS A 1 86 ? -1.773 9.205 -0.604 1.00 92.44 86 HIS A O 1
ATOM 670 N N . TYR A 1 87 ? 0.232 9.275 0.430 1.00 94.38 87 TYR A N 1
ATOM 671 C CA . TYR A 1 87 ? 0.684 10.535 -0.149 1.00 94.38 87 TYR A CA 1
ATOM 672 C C . TYR A 1 87 ? 1.284 10.328 -1.539 1.00 94.38 87 TYR A C 1
ATOM 674 O O . TYR A 1 87 ? 1.506 9.192 -1.978 1.00 94.38 87 TYR A O 1
ATOM 682 N N . ASP A 1 88 ? 1.566 11.445 -2.204 1.00 95.12 88 ASP A N 1
ATOM 683 C CA . ASP A 1 88 ? 2.371 11.464 -3.415 1.00 95.12 88 ASP A CA 1
ATOM 684 C C . ASP A 1 88 ? 3.699 10.755 -3.152 1.00 95.12 88 ASP A C 1
ATOM 686 O O . ASP A 1 88 ? 4.410 11.037 -2.185 1.00 95.12 88 ASP A O 1
ATOM 690 N N . SER A 1 89 ? 3.997 9.778 -3.994 1.00 90.62 89 SER A N 1
ATOM 691 C CA . SER A 1 89 ? 5.1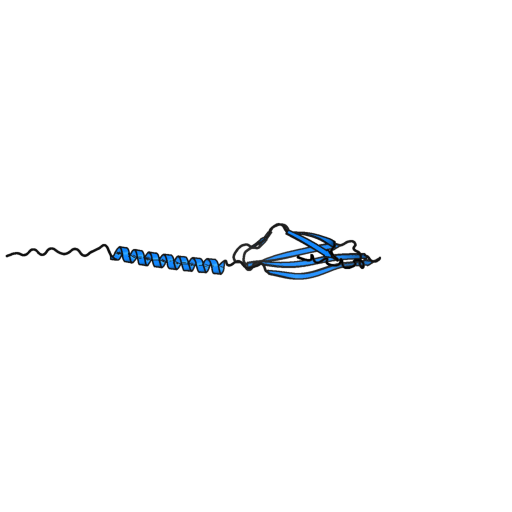55 8.903 -3.867 1.00 90.62 89 SER A CA 1
ATOM 692 C C . SER A 1 89 ? 5.827 8.751 -5.227 1.00 90.62 89 SER A C 1
ATOM 694 O O . SER A 1 89 ? 5.271 9.099 -6.268 1.00 90.62 89 SER A O 1
ATOM 696 N N . SER A 1 90 ? 7.043 8.216 -5.243 1.00 92.62 90 SER A N 1
ATOM 697 C CA . SER A 1 90 ? 7.729 7.894 -6.492 1.00 92.62 90 SER A CA 1
ATOM 698 C C . SER A 1 90 ? 8.378 6.522 -6.423 1.00 92.62 90 SER A C 1
ATOM 700 O O . SER A 1 90 ? 8.789 6.068 -5.356 1.00 92.62 90 SER A O 1
ATOM 702 N N . LEU A 1 91 ? 8.461 5.865 -7.574 1.00 91.31 91 LEU A N 1
ATOM 703 C CA . LEU A 1 91 ? 9.228 4.647 -7.775 1.00 91.31 91 LEU A CA 1
ATOM 704 C C . LEU A 1 91 ? 10.429 4.961 -8.656 1.00 91.31 91 LEU A C 1
ATOM 706 O O . LEU A 1 91 ? 10.301 5.585 -9.711 1.00 91.31 91 LEU A O 1
ATOM 710 N N . GLN A 1 92 ? 11.593 4.492 -8.226 1.00 92.38 92 GLN A N 1
ATOM 711 C CA . GLN A 1 92 ? 12.839 4.615 -8.966 1.00 92.38 92 GLN A CA 1
ATOM 712 C C . GLN A 1 92 ? 13.344 3.220 -9.308 1.00 92.38 92 GLN A C 1
ATOM 714 O O . GLN A 1 92 ? 13.468 2.365 -8.431 1.00 92.38 92 GLN A O 1
ATOM 719 N N . LEU A 1 93 ? 13.640 2.995 -10.585 1.00 88.38 93 LEU A N 1
ATOM 720 C CA . LEU A 1 93 ? 14.311 1.781 -11.027 1.00 88.38 93 LEU A CA 1
ATOM 721 C C . LEU A 1 93 ? 15.811 2.060 -11.032 1.00 88.38 93 LEU A C 1
ATOM 723 O O . LEU A 1 93 ? 16.269 2.924 -11.777 1.00 88.38 93 LEU A O 1
ATOM 727 N N . ILE A 1 94 ? 16.562 1.350 -10.192 1.00 88.06 94 ILE A N 1
ATOM 728 C CA . ILE A 1 94 ? 18.009 1.527 -10.038 1.00 88.06 94 ILE A CA 1
ATOM 729 C C . ILE A 1 94 ? 18.711 0.260 -10.515 1.00 88.06 94 ILE A C 1
ATOM 731 O O . ILE A 1 94 ? 18.393 -0.841 -10.066 1.00 88.06 94 ILE A O 1
ATOM 735 N N . TYR A 1 95 ? 19.691 0.423 -11.398 1.00 81.00 95 TYR A N 1
ATOM 736 C CA . TYR A 1 95 ? 20.555 -0.649 -11.878 1.00 81.00 95 TYR A CA 1
ATOM 737 C C . TYR A 1 95 ? 22.017 -0.219 -11.758 1.00 81.00 95 TYR A C 1
ATOM 739 O O . TYR A 1 95 ? 22.376 0.885 -12.160 1.00 81.00 95 TYR A O 1
ATOM 747 N N . ALA A 1 96 ? 22.862 -1.075 -11.176 1.00 80.25 96 ALA A N 1
ATOM 748 C CA . ALA A 1 96 ? 24.289 -0.802 -10.956 1.00 80.25 96 ALA A CA 1
ATOM 749 C C . ALA A 1 96 ? 24.578 0.572 -10.301 1.00 80.25 96 ALA A C 1
ATOM 751 O O . ALA A 1 96 ? 25.534 1.257 -10.654 1.00 80.25 96 ALA A O 1
ATOM 752 N N . GLY A 1 97 ? 23.729 0.995 -9.357 1.00 82.94 97 GLY A N 1
ATOM 753 C CA . GLY A 1 97 ? 23.864 2.277 -8.654 1.00 82.94 97 GLY A CA 1
ATOM 754 C C . GLY A 1 97 ? 23.396 3.507 -9.443 1.00 82.94 97 GLY A C 1
ATOM 755 O O . GLY A 1 97 ? 23.456 4.611 -8.913 1.00 82.94 97 GLY A O 1
ATOM 756 N N . SER A 1 98 ? 22.899 3.333 -10.672 1.00 83.06 98 SER A N 1
ATOM 757 C CA . SER A 1 98 ? 22.359 4.409 -11.510 1.00 83.06 98 SER A CA 1
ATOM 758 C C . SER A 1 98 ? 20.844 4.284 -11.655 1.00 83.06 98 SER A C 1
ATOM 760 O O . SER A 1 98 ? 20.318 3.189 -11.863 1.00 83.06 98 SER A O 1
ATOM 762 N N . GLN A 1 99 ? 20.128 5.404 -11.566 1.00 88.50 99 GLN A N 1
ATOM 763 C CA . GLN A 1 99 ? 18.692 5.434 -11.830 1.00 88.50 99 GLN A CA 1
ATOM 764 C C . GLN A 1 99 ? 18.440 5.293 -13.338 1.00 88.50 99 GLN A C 1
ATOM 766 O O . GLN A 1 99 ? 18.861 6.132 -14.127 1.00 88.50 99 GLN A O 1
ATOM 771 N N . VAL A 1 100 ? 17.734 4.234 -13.727 1.00 86.50 100 VAL A N 1
ATOM 772 C CA . VAL A 1 100 ? 17.389 3.907 -15.121 1.00 86.50 100 VAL A CA 1
ATOM 773 C C . VAL A 1 100 ? 15.895 4.070 -15.417 1.00 86.50 100 VAL A C 1
ATOM 775 O O . VAL A 1 100 ? 15.477 3.952 -16.565 1.00 86.50 100 VAL A O 1
ATOM 778 N N . GLY A 1 101 ? 15.075 4.364 -14.404 1.00 85.81 101 GLY A N 1
ATOM 779 C CA . GLY A 1 101 ? 13.648 4.634 -14.572 1.00 85.81 101 GLY A CA 1
ATOM 780 C C . GLY A 1 101 ? 13.045 5.429 -13.416 1.00 85.81 101 GLY A C 1
ATOM 781 O O . GLY A 1 101 ? 13.563 5.429 -12.296 1.00 85.81 101 GLY A O 1
ATOM 782 N N . PHE A 1 102 ? 11.937 6.112 -13.695 1.00 90.44 102 PHE A N 1
ATOM 783 C CA . PHE A 1 102 ? 11.172 6.892 -12.726 1.00 90.44 102 PHE A CA 1
ATOM 784 C C . PHE A 1 102 ? 9.677 6.762 -13.003 1.00 90.44 102 PHE A C 1
ATOM 786 O O . PHE A 1 102 ? 9.254 6.781 -14.158 1.00 90.44 102 PHE A O 1
ATOM 793 N N . MET A 1 103 ? 8.884 6.671 -11.943 1.00 90.62 103 MET A N 1
ATOM 794 C CA . MET A 1 103 ? 7.434 6.741 -12.013 1.00 90.62 103 MET A CA 1
ATOM 795 C C . MET A 1 103 ? 6.893 7.523 -10.823 1.00 90.62 103 MET A C 1
ATOM 797 O O . MET A 1 103 ? 7.295 7.297 -9.684 1.00 90.62 103 MET A O 1
ATOM 801 N N . PHE A 1 104 ? 5.945 8.414 -11.091 1.00 92.75 104 PHE A N 1
ATOM 802 C CA . PHE A 1 104 ? 5.194 9.118 -10.064 1.00 92.75 104 PHE A CA 1
ATOM 803 C C . PHE A 1 104 ? 3.931 8.334 -9.694 1.00 92.75 104 PHE A C 1
ATOM 805 O O . PHE A 1 104 ? 3.209 7.867 -10.576 1.00 92.75 104 PHE A O 1
ATOM 812 N N . ILE A 1 105 ? 3.664 8.205 -8.396 1.00 91.56 105 ILE A N 1
ATOM 813 C CA . ILE A 1 105 ? 2.437 7.629 -7.848 1.00 91.56 105 ILE A CA 1
ATOM 814 C C . ILE A 1 105 ? 1.691 8.761 -7.132 1.00 91.56 105 ILE A C 1
ATOM 816 O O . ILE A 1 105 ? 2.133 9.175 -6.059 1.00 91.56 105 ILE A O 1
ATOM 820 N N . PRO A 1 106 ? 0.575 9.263 -7.686 1.00 92.56 106 PRO A N 1
ATOM 821 C CA . PRO A 1 106 ? -0.201 10.315 -7.039 1.00 92.56 106 PRO A CA 1
ATOM 822 C C . PRO A 1 106 ? -0.822 9.817 -5.734 1.00 92.56 106 PRO A C 1
ATOM 824 O O . PRO A 1 106 ? -1.086 8.624 -5.586 1.00 92.56 106 PRO A O 1
ATOM 827 N N . ALA A 1 107 ? -1.109 10.730 -4.812 1.00 94.38 107 ALA A N 1
ATOM 828 C CA . ALA A 1 107 ? -1.837 10.441 -3.588 1.00 94.38 107 ALA A CA 1
ATOM 829 C C . ALA A 1 107 ? -3.185 9.762 -3.878 1.00 94.38 107 ALA A C 1
ATOM 831 O O . ALA A 1 107 ? -3.887 10.080 -4.842 1.00 94.38 107 ALA A O 1
ATOM 832 N N . GLY A 1 108 ? -3.568 8.829 -3.013 1.00 94.00 108 GLY A N 1
ATOM 833 C CA . GLY A 1 108 ? -4.722 7.969 -3.241 1.00 94.00 108 GLY A CA 1
ATOM 834 C C . GLY A 1 108 ? -5.343 7.456 -1.953 1.00 94.00 108 GLY A C 1
ATOM 835 O O . GLY A 1 108 ? -4.795 7.604 -0.856 1.00 94.00 108 GLY A O 1
ATOM 836 N N . LYS A 1 109 ? -6.539 6.874 -2.084 1.00 96.06 109 LYS A N 1
ATOM 837 C CA . LYS A 1 109 ? -7.306 6.318 -0.966 1.00 96.06 109 LYS A CA 1
ATOM 838 C C . LYS A 1 109 ? -7.831 4.930 -1.311 1.00 96.06 109 LYS A C 1
ATOM 840 O O . LYS A 1 109 ? -8.463 4.749 -2.346 1.00 96.06 109 LYS A O 1
ATOM 845 N N . ILE A 1 110 ? -7.661 3.991 -0.389 1.00 96.50 110 ILE A N 1
ATOM 846 C CA . ILE A 1 110 ? -8.186 2.630 -0.460 1.00 96.50 110 ILE A CA 1
ATOM 847 C C . ILE A 1 110 ? -9.216 2.470 0.654 1.00 96.50 110 ILE A C 1
ATOM 849 O O . ILE A 1 110 ? -8.910 2.604 1.839 1.00 96.50 110 ILE A O 1
ATOM 853 N N . GLN A 1 111 ? -10.461 2.195 0.274 1.00 97.75 111 GLN A N 1
ATOM 854 C CA . GLN A 1 111 ? -11.560 2.022 1.224 1.00 97.75 111 GLN A CA 1
ATOM 855 C C . GLN A 1 111 ? -11.309 0.847 2.184 1.00 97.75 111 GLN A C 1
ATOM 857 O O . GLN A 1 111 ? -10.494 -0.039 1.916 1.00 97.75 111 GLN A O 1
ATOM 862 N N . ALA A 1 112 ? -12.010 0.849 3.316 1.00 96.50 112 ALA A N 1
ATOM 863 C CA . ALA A 1 112 ? -11.903 -0.190 4.336 1.00 96.50 112 ALA A CA 1
ATOM 864 C C . ALA A 1 112 ? -12.146 -1.595 3.756 1.00 96.50 112 ALA A C 1
ATOM 866 O O . ALA A 1 112 ? -13.148 -1.820 3.075 1.00 96.50 112 ALA A O 1
ATOM 867 N N . GLY A 1 113 ? -11.242 -2.540 4.025 1.00 96.12 113 GLY A N 1
ATOM 868 C CA . GLY A 1 113 ? -11.352 -3.924 3.550 1.00 96.12 113 GLY A CA 1
ATOM 869 C C . GLY A 1 113 ? -11.272 -4.097 2.029 1.00 96.12 113 GLY A C 1
ATOM 870 O O . GLY A 1 113 ? -11.686 -5.140 1.523 1.00 96.12 113 GLY A O 1
ATOM 871 N N . ARG A 1 114 ? -10.826 -3.081 1.279 1.00 97.88 114 ARG A N 1
ATOM 872 C CA . ARG A 1 114 ? -10.746 -3.136 -0.187 1.00 97.88 114 ARG A CA 1
ATOM 873 C C . ARG A 1 114 ? -9.319 -3.343 -0.670 1.00 97.88 114 ARG A C 1
ATOM 875 O O . ARG A 1 114 ? -8.354 -2.937 -0.030 1.00 97.88 114 ARG A O 1
ATOM 882 N N . THR A 1 115 ? -9.239 -3.915 -1.865 1.00 97.50 115 THR A N 1
ATOM 883 C CA . THR A 1 115 ? -8.004 -4.101 -2.620 1.00 97.50 115 THR A CA 1
ATOM 884 C C . THR A 1 115 ? -8.011 -3.184 -3.831 1.00 97.50 115 THR A C 1
ATOM 886 O O . THR A 1 115 ? -9.011 -3.113 -4.548 1.00 97.50 115 THR A O 1
ATOM 889 N N . GLN A 1 116 ? -6.896 -2.503 -4.069 1.00 96.12 116 GLN A N 1
ATOM 890 C CA . GLN A 1 116 ? -6.665 -1.692 -5.257 1.00 96.12 116 GLN A CA 1
ATOM 891 C C . GLN A 1 116 ? -5.579 -2.332 -6.119 1.00 96.12 116 GLN A C 1
ATOM 893 O O . GLN A 1 116 ? -4.555 -2.780 -5.609 1.00 96.12 116 GLN A O 1
ATOM 898 N N . TYR A 1 117 ? -5.805 -2.366 -7.429 1.00 96.00 117 TYR A N 1
ATOM 899 C CA . TYR A 1 117 ? -4.812 -2.796 -8.406 1.00 96.00 117 TYR A CA 1
ATOM 900 C C . TYR A 1 117 ? -3.968 -1.609 -8.869 1.00 96.00 117 TYR A C 1
ATOM 902 O O . TYR A 1 117 ? -4.497 -0.523 -9.115 1.00 96.00 117 TYR A O 1
ATOM 910 N N . MET A 1 118 ? -2.665 -1.825 -8.997 1.00 93.06 118 MET A N 1
ATOM 911 C CA . MET A 1 118 ? -1.688 -0.843 -9.445 1.00 93.06 118 MET A CA 1
ATOM 912 C C . MET A 1 118 ? -0.731 -1.498 -10.441 1.00 93.06 118 MET A C 1
ATOM 914 O O . MET A 1 118 ? -0.389 -2.674 -10.320 1.00 93.06 118 MET A O 1
ATOM 918 N N . ALA A 1 119 ? -0.288 -0.727 -11.428 1.00 93.31 119 ALA A N 1
ATOM 919 C CA . ALA A 1 119 ? 0.678 -1.174 -12.419 1.00 93.31 119 ALA A CA 1
ATOM 920 C C . ALA A 1 119 ? 1.779 -0.127 -12.569 1.00 93.31 119 ALA A C 1
ATOM 922 O O . ALA A 1 119 ? 1.494 1.070 -12.603 1.00 93.31 119 ALA A O 1
ATOM 923 N N . ALA A 1 120 ? 3.020 -0.585 -12.691 1.00 92.38 120 ALA A N 1
ATOM 924 C CA . ALA A 1 120 ? 4.179 0.254 -12.935 1.00 92.38 120 ALA A CA 1
ATOM 925 C C . ALA A 1 120 ? 4.946 -0.271 -14.148 1.00 92.38 120 ALA A C 1
ATOM 927 O O . ALA A 1 120 ? 5.431 -1.397 -14.133 1.00 92.38 120 ALA A O 1
ATOM 928 N N . THR A 1 121 ? 5.049 0.537 -15.204 1.00 92.88 121 THR A N 1
ATOM 929 C CA . THR A 1 121 ? 5.805 0.209 -16.417 1.00 92.88 121 THR A CA 1
ATOM 930 C C . THR A 1 121 ? 6.958 1.184 -16.612 1.00 92.88 121 THR A C 1
ATOM 932 O O . THR A 1 121 ? 6.755 2.395 -16.607 1.00 92.88 121 THR A O 1
ATOM 935 N N . PHE A 1 122 ? 8.159 0.649 -16.810 1.00 91.94 122 PHE A N 1
ATOM 936 C CA . PHE A 1 122 ? 9.390 1.391 -17.053 1.00 91.94 122 PHE A CA 1
ATOM 937 C C . PHE A 1 122 ? 9.972 0.966 -18.396 1.00 91.94 122 PHE A C 1
ATOM 939 O O . PHE A 1 122 ? 10.087 -0.227 -18.666 1.00 91.94 122 PHE A O 1
ATOM 946 N N . SER A 1 123 ? 10.363 1.930 -19.227 1.00 91.12 123 SER A N 1
ATOM 947 C CA . SER A 1 123 ? 11.028 1.660 -20.502 1.00 91.12 123 SER A CA 1
ATOM 948 C C . SER A 1 123 ? 12.439 2.226 -20.475 1.00 91.12 123 SER A C 1
ATOM 950 O O . SER A 1 123 ? 12.623 3.440 -20.431 1.00 91.12 123 SER A O 1
ATOM 952 N N . VAL A 1 124 ? 13.429 1.341 -20.515 1.00 87.62 124 VAL A N 1
ATOM 953 C CA . VAL A 1 124 ? 14.853 1.670 -20.511 1.00 87.62 124 VAL A CA 1
ATOM 954 C C . VAL A 1 124 ? 15.383 1.505 -21.931 1.00 87.62 124 VAL A C 1
ATOM 956 O O . VAL A 1 124 ? 15.418 0.398 -22.462 1.00 87.62 124 VAL A O 1
ATOM 959 N N . GLN A 1 125 ? 15.760 2.613 -22.572 1.00 83.00 125 GLN A N 1
ATOM 960 C CA . GLN A 1 125 ? 16.097 2.620 -24.002 1.00 83.00 125 GLN A CA 1
ATOM 961 C C . GLN A 1 125 ? 17.554 2.258 -24.307 1.00 83.00 125 GLN A C 1
ATOM 963 O O . GLN A 1 125 ? 17.824 1.736 -25.384 1.00 83.00 125 GLN A O 1
ATOM 968 N N . SER A 1 126 ? 18.487 2.501 -23.387 1.00 83.44 126 SER A N 1
ATOM 969 C CA . SER A 1 126 ? 19.880 2.074 -23.534 1.00 83.44 126 SER A CA 1
ATOM 970 C C . SER A 1 126 ? 20.609 2.125 -22.193 1.00 83.44 126 SER A C 1
ATOM 972 O O . SER A 1 126 ? 20.622 3.147 -21.509 1.00 83.44 126 SER A O 1
ATOM 974 N N . PHE A 1 127 ? 21.236 1.018 -21.804 1.00 80.62 127 PHE A N 1
ATOM 975 C CA . PHE A 1 127 ? 22.167 0.983 -20.677 1.00 80.62 127 PHE A CA 1
ATOM 976 C C . PHE A 1 127 ? 23.308 -0.008 -20.938 1.00 80.62 127 PHE A C 1
ATOM 978 O O . PHE A 1 127 ? 23.092 -1.018 -21.611 1.00 80.62 127 PHE A O 1
ATOM 985 N N . PRO A 1 128 ? 24.527 0.246 -20.430 1.00 82.81 128 PRO A N 1
ATOM 986 C CA . PRO A 1 128 ? 25.651 -0.672 -20.601 1.00 82.81 128 PRO A CA 1
ATOM 987 C C . PRO A 1 128 ? 25.394 -2.035 -19.937 1.00 82.81 128 PRO A C 1
ATOM 989 O O . PRO A 1 128 ? 25.048 -2.105 -18.757 1.00 82.81 128 PRO A O 1
ATOM 992 N N . ALA A 1 129 ? 25.612 -3.123 -20.679 1.00 73.25 129 ALA A N 1
ATOM 993 C CA . ALA A 1 129 ? 25.457 -4.499 -20.195 1.00 73.25 129 ALA A CA 1
ATOM 994 C C . ALA A 1 129 ? 26.569 -4.904 -19.211 1.00 73.25 129 ALA A C 1
ATOM 996 O O . ALA A 1 129 ? 26.357 -5.709 -18.306 1.00 73.25 129 ALA A O 1
ATOM 997 N N . LEU A 1 130 ? 27.767 -4.346 -19.401 1.00 69.12 130 LEU A N 1
ATOM 998 C CA . LEU A 1 130 ? 28.972 -4.644 -18.637 1.00 69.12 130 LEU A CA 1
ATOM 999 C C . LEU A 1 130 ? 29.732 -3.345 -18.390 1.00 69.12 130 LEU A C 1
ATOM 1001 O O . LEU A 1 130 ? 30.120 -2.660 -19.333 1.00 69.12 130 LEU A O 1
ATOM 1005 N N . GLY A 1 131 ? 29.969 -3.032 -17.118 1.00 63.12 131 GLY A N 1
ATOM 1006 C CA . GLY A 1 131 ? 30.873 -1.953 -16.747 1.00 63.12 131 GLY A CA 1
ATOM 1007 C C . GLY A 1 131 ? 30.449 -1.199 -15.504 1.00 63.12 131 GLY A C 1
ATOM 1008 O O . GLY A 1 131 ? 30.094 -0.040 -15.614 1.00 63.12 131 GLY A O 1
ATOM 1009 N N . PHE A 1 132 ? 30.565 -1.813 -14.325 1.00 60.53 132 PHE A N 1
ATOM 1010 C CA . PHE A 1 132 ? 30.884 -1.044 -13.123 1.00 60.53 132 PHE A CA 1
ATOM 1011 C C . PHE A 1 132 ? 31.808 -1.847 -12.209 1.00 60.53 132 PHE A C 1
ATOM 1013 O O . PHE A 1 132 ? 31.486 -2.944 -11.755 1.00 60.53 132 PHE A O 1
ATOM 1020 N N . ARG A 1 133 ? 32.989 -1.275 -11.945 1.00 59.19 133 ARG A N 1
ATOM 1021 C CA . ARG A 1 133 ? 33.809 -1.636 -10.787 1.00 59.19 133 ARG A CA 1
ATOM 1022 C C . ARG A 1 133 ? 32.986 -1.312 -9.547 1.00 59.19 133 ARG A C 1
ATOM 1024 O O . ARG A 1 133 ? 32.517 -0.184 -9.420 1.00 59.19 133 ARG A O 1
ATOM 1031 N N . ALA A 1 134 ? 32.853 -2.276 -8.641 1.00 56.75 134 ALA A N 1
ATOM 1032 C CA . ALA A 1 134 ? 32.293 -2.040 -7.321 1.00 56.75 134 ALA A CA 1
ATOM 1033 C C . ALA A 1 134 ? 32.990 -0.823 -6.694 1.00 56.75 134 ALA A C 1
ATOM 1035 O O . ALA A 1 134 ? 34.205 -0.841 -6.468 1.00 56.75 134 ALA A O 1
ATOM 1036 N N . ALA A 1 135 ? 32.235 0.251 -6.458 1.00 59.53 135 ALA A N 1
ATOM 1037 C CA . ALA A 1 135 ? 32.706 1.335 -5.621 1.00 59.53 135 ALA A CA 1
ATOM 1038 C C . ALA A 1 135 ? 32.975 0.721 -4.245 1.00 59.53 135 ALA A C 1
ATOM 1040 O O . ALA A 1 135 ? 32.071 0.201 -3.596 1.00 59.53 135 ALA A O 1
ATOM 1041 N N . ARG A 1 136 ? 34.253 0.686 -3.857 1.00 60.00 136 ARG A N 1
ATOM 1042 C CA . ARG A 1 136 ? 34.697 0.201 -2.553 1.00 60.00 136 ARG A CA 1
ATOM 1043 C C . ARG A 1 136 ? 33.959 1.016 -1.494 1.00 60.00 136 ARG A C 1
ATOM 1045 O O . ARG A 1 136 ? 34.262 2.195 -1.330 1.00 60.00 136 ARG A O 1
ATOM 1052 N N . GLU A 1 137 ? 33.019 0.371 -0.809 1.00 63.12 137 GLU A N 1
ATOM 1053 C CA . GLU A 1 137 ? 32.344 0.852 0.395 1.00 63.12 137 GLU A CA 1
ATOM 1054 C C . GLU A 1 137 ? 33.404 1.427 1.347 1.00 63.12 137 GLU A C 1
ATOM 1056 O O . GLU A 1 137 ? 34.126 0.688 2.025 1.00 63.12 137 GLU A O 1
ATOM 1061 N N . ARG A 1 138 ? 33.576 2.754 1.361 1.00 60.44 138 ARG A N 1
ATOM 1062 C CA . ARG A 1 138 ? 34.354 3.410 2.410 1.00 60.44 138 ARG A CA 1
ATOM 1063 C C . ARG A 1 138 ? 33.459 3.414 3.636 1.00 60.44 138 ARG A C 1
ATOM 1065 O O . ARG A 1 138 ? 32.695 4.352 3.838 1.00 60.44 138 ARG A O 1
ATOM 1072 N N . ARG A 1 139 ? 33.549 2.352 4.442 1.00 63.19 139 ARG A N 1
ATOM 1073 C CA . ARG A 1 139 ? 33.018 2.389 5.804 1.00 63.19 139 ARG A CA 1
ATOM 1074 C C . ARG A 1 139 ? 33.615 3.618 6.498 1.00 63.19 139 ARG A C 1
ATOM 1076 O O . ARG A 1 139 ? 34.843 3.738 6.512 1.00 63.19 139 ARG A O 1
ATOM 1083 N N . PRO A 1 140 ? 32.799 4.516 7.065 1.00 58.91 140 PRO A N 1
ATOM 1084 C CA . PRO A 1 140 ? 33.326 5.540 7.939 1.00 58.91 140 PRO A CA 1
ATOM 1085 C C . PRO A 1 140 ? 33.825 4.836 9.200 1.00 58.91 140 PRO A C 1
ATOM 1087 O O . PRO A 1 140 ? 33.058 4.179 9.907 1.00 58.91 140 PRO A O 1
ATOM 1090 N N . HIS A 1 141 ? 35.136 4.921 9.422 1.00 60.44 141 HIS A N 1
ATOM 1091 C CA . HIS A 1 141 ? 35.748 4.597 10.701 1.00 60.44 141 HIS A CA 1
ATOM 1092 C C . HIS A 1 141 ? 35.135 5.561 11.719 1.00 60.44 141 HIS A C 1
ATOM 1094 O O . HIS A 1 141 ? 35.242 6.778 11.568 1.00 60.44 141 HIS A O 1
ATOM 1100 N N . ARG A 1 142 ? 34.378 5.011 12.664 1.00 64.06 142 ARG A N 1
ATOM 1101 C CA . ARG A 1 142 ? 33.830 5.751 13.793 1.00 64.06 142 ARG A CA 1
ATOM 1102 C C . ARG A 1 142 ? 34.891 5.659 14.884 1.00 64.06 142 ARG A C 1
ATOM 1104 O O . ARG A 1 142 ? 35.083 4.565 15.413 1.00 64.06 142 ARG A O 1
ATOM 1111 N N . ASP A 1 143 ? 35.588 6.762 15.119 1.00 65.06 143 ASP A N 1
ATOM 1112 C CA . ASP A 1 143 ? 36.380 6.987 16.331 1.00 65.06 143 ASP A CA 1
ATOM 1113 C C . ASP A 1 143 ? 35.486 7.630 17.402 1.00 65.06 143 ASP A C 1
ATOM 1115 O O . ASP A 1 143 ? 34.571 8.405 17.018 1.00 65.06 143 ASP A O 1
#

Foldseek 3Di:
DDDDDDDDDPDPPPVVVVVVVVVVVVVVVVVVVVVVVVCVQQVADAWDKDWPDKDWPDWDDDPQKIWTKIKTKIKTFAQGQAKDKDAWDKDFDDDPNDTQFIDIDHIDIAGHRGMDMDMDMTTRGIDGNDDDDPPPPPDPDDD

InterPro domains:
  IPR055301 Late embryogenesis abundant protein Lea14-like_2 [PTHR31852] (7-129)

Radius of gyration: 34.84 Å; chains: 1; bounding box: 89×22×111 Å

Sequence (143 aa):
MGKSHHPRKPPTGRTNLASCIVATVFLVFLLIIALIVYFTIFKPKDPVLTVNAIQLPAFSAANSTVSFTFSQYVTVNNPNRAVFTHYDSSLQLIYAGSQVGFMFIPAGKIQAGRTQYMAATFSVQSFPALGFRAARERRPHRD